Protein AF-A0AAW6RQW3-F1 (afdb_monomer)

Radius of gyration: 12.82 Å; Cα contacts (8 Å, |Δi|>4): 95; chains: 1; bounding box: 29×21×37 Å

Nearest PDB structures (foldseek):
  3r0a-assembly1_A  TM=3.053E-01  e=5.777E+00  Methanosarcina mazei
  4c8z-assembly1_A  TM=3.080E-01  e=4.754E+00  Thermus thermophilus HB8

Solvent-accessible surface area (backbone atoms only — not comparable to full-atom values): 4928 Å² total; per-residue (Å²): 130,87,74,73,53,68,69,59,54,52,51,52,59,56,66,55,42,83,51,90,55,72,70,40,64,37,78,82,35,74,66,42,50,54,58,38,43,75,79,38,55,67,69,54,31,46,53,46,39,80,31,34,30,30,77,41,59,45,65,74,82,78,98,64,88,62,99,60,70,45,58,41,76,42,72,43,94,83,49,125

Organism: NCBI:txid3040346

pLDDT: mean 80.51, std 12.55, range [42.84, 92.62]

Structure (mmCIF, N/CA/C/O backbone):
data_AF-A0AAW6RQW3-F1
#
_entry.id   AF-A0AAW6RQW3-F1
#
loop_
_atom_site.group_PDB
_atom_site.id
_atom_site.type_symbol
_atom_site.label_atom_id
_atom_site.label_alt_id
_atom_site.label_comp_id
_atom_site.label_asym_id
_atom_site.label_entity_id
_atom_site.label_seq_id
_atom_site.pdbx_PDB_ins_code
_atom_site.Cartn_x
_atom_site.Cartn_y
_atom_site.Cartn_z
_atom_site.occupancy
_atom_site.B_iso_or_equiv
_atom_site.auth_seq_id
_atom_site.auth_comp_id
_atom_site.auth_asym_id
_atom_site.auth_atom_id
_atom_site.pdbx_PDB_model_num
ATOM 1 N N . MET 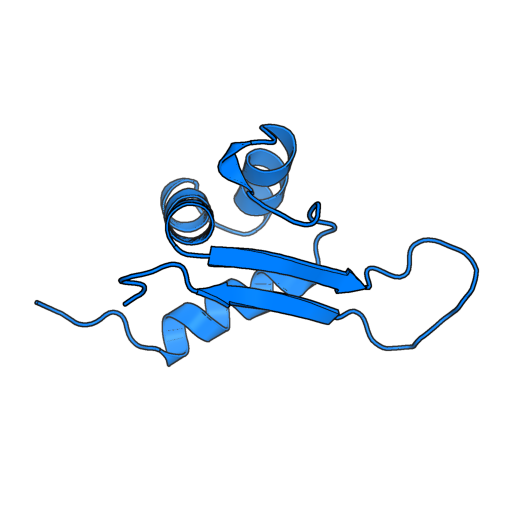A 1 1 ? -17.345 6.138 15.861 1.00 42.84 1 MET A N 1
ATOM 2 C CA . MET A 1 1 ? -16.111 5.841 15.104 1.00 42.84 1 MET A CA 1
ATOM 3 C C . MET A 1 1 ? -16.282 6.428 13.717 1.00 42.84 1 MET A C 1
ATOM 5 O O . MET A 1 1 ? -17.195 6.000 13.018 1.00 42.84 1 MET A O 1
ATOM 9 N N . SER A 1 2 ? -15.509 7.449 13.343 1.00 54.75 2 SER A N 1
ATOM 10 C CA . SER A 1 2 ? -15.500 7.907 11.952 1.00 54.75 2 SER A CA 1
ATOM 11 C C . SER A 1 2 ? -14.889 6.790 11.115 1.00 54.75 2 SER A C 1
ATOM 13 O O . SER A 1 2 ? -13.710 6.481 11.274 1.00 54.75 2 SER A O 1
ATOM 15 N N . LYS A 1 3 ? -15.695 6.135 10.279 1.00 73.44 3 LYS A N 1
ATOM 16 C CA . LYS A 1 3 ? -15.156 5.196 9.298 1.00 73.44 3 LYS A CA 1
ATOM 17 C C . LYS A 1 3 ? -14.285 6.003 8.342 1.00 73.44 3 LYS A C 1
ATOM 19 O O . LYS A 1 3 ? -14.750 7.013 7.810 1.00 73.44 3 LYS A O 1
ATOM 24 N N . VAL A 1 4 ? -13.025 5.605 8.182 1.00 78.44 4 VAL A N 1
ATOM 25 C CA . VAL A 1 4 ? -12.184 6.166 7.123 1.00 78.44 4 VAL A CA 1
ATOM 26 C C . VAL A 1 4 ? -12.907 5.884 5.810 1.00 78.44 4 VAL A C 1
ATOM 28 O O . VAL A 1 4 ? -13.405 4.782 5.597 1.00 78.44 4 VAL A O 1
ATOM 31 N N . SER A 1 5 ? -13.056 6.902 4.966 1.00 88.12 5 SER A N 1
ATOM 32 C CA . SER A 1 5 ? -13.780 6.733 3.709 1.00 88.12 5 SER A CA 1
ATOM 33 C C . SER A 1 5 ? -13.055 5.707 2.827 1.00 88.12 5 SER A C 1
ATOM 35 O O . SER A 1 5 ? -11.856 5.883 2.596 1.00 88.12 5 SER A O 1
ATOM 37 N N . PRO A 1 6 ? -13.750 4.702 2.260 1.00 88.44 6 PRO A N 1
ATOM 38 C CA . PRO A 1 6 ? -13.149 3.780 1.295 1.00 88.44 6 PRO A CA 1
ATOM 39 C C . PRO A 1 6 ? -12.505 4.504 0.105 1.00 88.44 6 PRO A C 1
ATOM 41 O O . PRO A 1 6 ? -11.491 4.062 -0.422 1.00 88.44 6 PRO A O 1
ATOM 44 N N . ILE A 1 7 ? -13.050 5.665 -0.280 1.00 92.62 7 ILE A N 1
ATOM 45 C CA . ILE A 1 7 ? -12.489 6.514 -1.341 1.00 92.62 7 ILE A CA 1
ATOM 46 C C . ILE A 1 7 ? -11.095 7.016 -0.952 1.00 92.62 7 ILE A C 1
ATOM 48 O O . ILE A 1 7 ? -10.191 7.024 -1.781 1.00 92.62 7 ILE A O 1
ATOM 52 N N . TYR A 1 8 ? -10.910 7.409 0.310 1.00 91.88 8 TYR A N 1
ATOM 53 C CA . TYR A 1 8 ? -9.620 7.882 0.805 1.00 91.88 8 TYR A CA 1
ATOM 54 C C . TYR A 1 8 ? -8.588 6.750 0.840 1.00 91.88 8 TYR A C 1
ATOM 56 O O . TYR A 1 8 ? -7.467 6.937 0.380 1.00 91.88 8 TYR A O 1
ATOM 64 N N . ILE A 1 9 ? -8.986 5.561 1.304 1.00 92.62 9 ILE A N 1
ATOM 65 C CA . ILE A 1 9 ? -8.125 4.369 1.304 1.00 92.62 9 ILE A CA 1
ATOM 66 C C . ILE A 1 9 ? -7.694 4.023 -0.125 1.00 92.62 9 ILE A C 1
ATOM 68 O O . ILE A 1 9 ? -6.503 3.892 -0.390 1.00 92.62 9 ILE A O 1
ATOM 72 N N . ASN A 1 10 ? -8.641 3.952 -1.063 1.00 92.00 10 ASN A N 1
ATOM 73 C CA . ASN A 1 10 ? -8.339 3.644 -2.461 1.00 92.00 10 ASN A CA 1
ATOM 74 C C . ASN A 1 10 ? -7.427 4.695 -3.106 1.00 92.00 10 ASN A C 1
ATOM 76 O O . ASN A 1 10 ? -6.575 4.336 -3.912 1.00 92.00 10 ASN A O 1
ATOM 80 N N . ALA A 1 11 ? -7.563 5.974 -2.738 1.00 92.50 11 ALA A N 1
ATOM 81 C CA . ALA A 1 11 ? -6.662 7.021 -3.211 1.00 92.50 11 ALA A CA 1
ATOM 82 C C . ALA A 1 11 ? -5.222 6.809 -2.714 1.00 92.50 11 ALA A C 1
ATOM 84 O O . ALA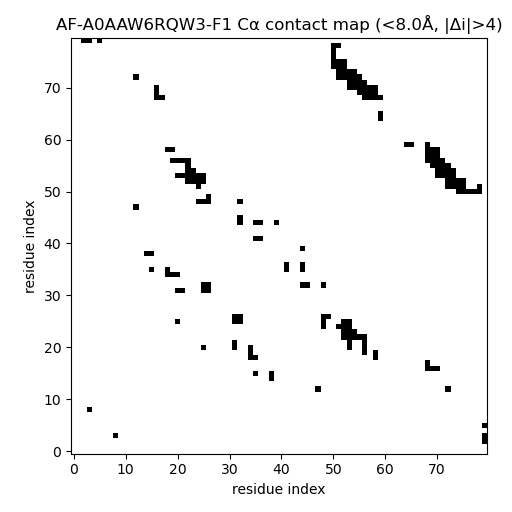 A 1 11 ? -4.289 6.946 -3.501 1.00 92.50 11 ALA A O 1
ATOM 85 N N . LEU A 1 12 ? -5.036 6.421 -1.445 1.00 92.38 12 LEU A N 1
ATOM 86 C CA . LEU A 1 12 ? -3.711 6.095 -0.908 1.00 92.38 12 LEU A CA 1
ATOM 87 C C . LEU A 1 12 ? -3.105 4.876 -1.607 1.00 92.38 12 LEU A C 1
ATOM 89 O O . LEU A 1 12 ? -1.958 4.937 -2.033 1.00 92.38 12 LEU A O 1
ATOM 93 N N . LEU A 1 13 ? -3.878 3.794 -1.754 1.00 92.00 13 LEU A N 1
ATOM 94 C CA . LEU A 1 13 ? -3.431 2.559 -2.409 1.00 92.00 13 LEU A CA 1
ATOM 95 C C . LEU A 1 13 ? -3.080 2.772 -3.890 1.00 92.00 13 LEU A C 1
ATOM 97 O O . LEU A 1 13 ? -2.153 2.144 -4.396 1.00 92.00 13 LEU A O 1
ATOM 101 N N . ALA A 1 14 ? -3.802 3.658 -4.580 1.00 89.88 14 ALA A N 1
ATOM 102 C CA . ALA A 1 14 ? -3.519 4.014 -5.967 1.00 89.88 14 ALA A CA 1
ATOM 103 C C . ALA A 1 14 ? -2.238 4.852 -6.105 1.00 89.88 14 ALA A C 1
ATOM 105 O O . ALA A 1 14 ? -1.462 4.629 -7.031 1.00 89.88 14 ALA A O 1
ATOM 106 N N . ASP A 1 15 ? -1.982 5.785 -5.184 1.00 89.25 15 ASP A N 1
ATOM 107 C CA . ASP A 1 15 ? -0.765 6.609 -5.193 1.00 89.25 15 ASP A CA 1
ATOM 108 C C . ASP A 1 15 ? 0.512 5.755 -5.057 1.00 89.25 15 ASP A C 1
ATOM 110 O O . ASP A 1 15 ? 1.520 5.995 -5.728 1.00 89.25 15 ASP A O 1
ATOM 114 N N . VAL A 1 16 ? 0.450 4.682 -4.260 1.00 86.44 16 VAL A N 1
ATOM 115 C CA . VAL A 1 16 ? 1.575 3.751 -4.062 1.00 86.44 16 VAL A CA 1
ATOM 116 C C . VAL A 1 16 ? 1.669 2.634 -5.099 1.00 86.44 16 VAL A C 1
ATOM 118 O O . VAL A 1 16 ? 2.571 1.810 -5.009 1.00 86.44 16 VAL A O 1
ATOM 121 N N . ALA A 1 17 ? 0.808 2.609 -6.118 1.00 82.31 17 ALA A N 1
ATOM 122 C CA . ALA A 1 17 ? 0.948 1.656 -7.222 1.00 82.31 17 ALA A CA 1
ATOM 123 C C . ALA A 1 17 ? 2.179 1.941 -8.107 1.00 82.31 17 ALA A C 1
ATOM 125 O O . ALA A 1 17 ? 2.663 1.051 -8.795 1.00 82.31 17 ALA A O 1
ATOM 126 N N . TYR A 1 18 ? 2.720 3.164 -8.061 1.00 78.25 18 TYR A N 1
ATOM 127 C CA . TYR A 1 18 ? 3.879 3.601 -8.855 1.00 78.25 18 TYR A CA 1
ATOM 128 C C . TYR A 1 18 ? 5.223 3.437 -8.136 1.00 78.25 18 TYR A C 1
ATOM 130 O O . TYR A 1 18 ? 6.176 4.179 -8.406 1.00 78.25 18 TYR A O 1
ATOM 138 N N . ILE A 1 19 ? 5.294 2.554 -7.146 1.00 82.00 19 ILE A N 1
ATOM 139 C CA . ILE A 1 19 ? 6.539 2.212 -6.467 1.00 82.00 19 ILE A CA 1
ATOM 140 C C . ILE A 1 19 ? 6.683 0.698 -6.431 1.00 82.00 19 ILE A C 1
ATOM 142 O O . ILE A 1 19 ? 5.728 -0.030 -6.190 1.00 82.00 19 ILE A O 1
ATOM 146 N N . ASP A 1 20 ? 7.906 0.232 -6.643 1.00 83.12 20 ASP A N 1
ATOM 147 C CA . ASP A 1 20 ? 8.220 -1.184 -6.548 1.00 83.12 20 ASP A CA 1
ATOM 148 C C . ASP A 1 20 ? 8.208 -1.628 -5.076 1.00 83.12 20 ASP A C 1
ATOM 150 O O . ASP A 1 20 ? 9.119 -1.284 -4.322 1.00 83.12 20 ASP A O 1
ATOM 154 N N . LEU A 1 21 ? 7.178 -2.354 -4.642 1.00 84.56 21 LEU A N 1
ATOM 155 C CA . LEU A 1 21 ? 7.088 -2.936 -3.302 1.00 84.56 21 LEU A CA 1
ATOM 156 C C . LEU A 1 21 ? 7.273 -4.459 -3.366 1.00 84.56 21 LEU A C 1
ATOM 158 O O . LEU A 1 21 ? 6.759 -5.103 -4.282 1.00 84.56 21 LEU A O 1
ATOM 162 N N . PRO A 1 22 ? 7.978 -5.066 -2.398 1.00 82.62 22 PRO A N 1
ATOM 163 C CA . PRO A 1 22 ? 8.059 -6.513 -2.321 1.00 82.62 22 PRO A CA 1
ATOM 164 C C . PRO A 1 22 ? 6.672 -7.107 -2.060 1.00 82.62 22 PRO A C 1
ATOM 166 O O . PRO A 1 22 ? 5.837 -6.515 -1.376 1.00 82.62 22 PRO A O 1
ATOM 169 N N . MET A 1 23 ? 6.447 -8.308 -2.587 1.00 84.81 23 MET A N 1
ATOM 170 C CA . MET A 1 23 ? 5.281 -9.107 -2.218 1.00 84.81 23 MET A CA 1
ATOM 171 C C . MET A 1 23 ? 5.377 -9.539 -0.748 1.00 84.81 23 MET A C 1
ATOM 173 O O . MET A 1 23 ? 6.454 -9.892 -0.266 1.00 84.81 23 MET A O 1
ATOM 177 N N . GLY A 1 24 ? 4.237 -9.562 -0.061 1.00 82.88 24 GLY A N 1
ATOM 178 C CA . GLY A 1 24 ? 4.103 -9.949 1.338 1.00 82.88 24 GLY A CA 1
ATOM 179 C C . GLY A 1 24 ? 3.962 -8.762 2.292 1.00 82.88 24 GLY A C 1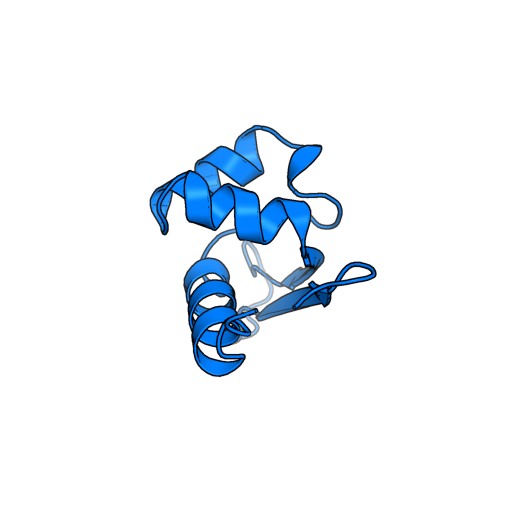
ATOM 180 O O . GLY A 1 24 ? 3.369 -7.728 1.968 1.00 82.88 24 GLY A O 1
ATOM 181 N N . GLU A 1 25 ? 4.461 -8.947 3.515 1.00 77.38 25 GLU A N 1
ATOM 182 C CA . GLU A 1 25 ? 4.305 -7.981 4.599 1.00 77.38 25 GLU A CA 1
ATOM 183 C C . GLU A 1 25 ? 5.285 -6.814 4.465 1.00 77.38 25 GLU A C 1
ATOM 185 O O . GLU A 1 25 ? 6.497 -6.983 4.593 1.00 77.38 25 GLU A O 1
ATOM 190 N N . LEU A 1 26 ? 4.755 -5.603 4.302 1.00 78.50 26 LEU A N 1
ATOM 191 C CA . LEU A 1 26 ? 5.564 -4.388 4.171 1.00 78.50 26 LEU A CA 1
ATOM 192 C C . LEU A 1 26 ? 6.375 -4.059 5.433 1.00 78.50 26 LEU A C 1
ATOM 194 O O . LEU A 1 26 ? 7.461 -3.501 5.327 1.00 78.50 26 LEU A O 1
ATOM 198 N N . GLU A 1 27 ? 5.873 -4.408 6.622 1.00 70.56 27 GLU A N 1
ATOM 199 C CA . GLU A 1 27 ? 6.594 -4.206 7.891 1.00 70.56 27 GLU A CA 1
ATOM 200 C C . GLU A 1 27 ? 7.854 -5.072 8.004 1.00 70.56 27 GLU A C 1
ATOM 202 O O . GLU A 1 27 ? 8.790 -4.710 8.717 1.00 70.56 27 GLU A O 1
ATOM 207 N N . SER A 1 28 ? 7.890 -6.206 7.295 1.00 69.00 28 SER A N 1
ATOM 208 C CA . SER A 1 28 ? 9.029 -7.128 7.326 1.00 69.00 28 SER A CA 1
ATOM 209 C C . SER A 1 28 ? 10.251 -6.588 6.573 1.00 69.00 28 SER A C 1
ATOM 211 O O . SER A 1 28 ? 11.371 -7.040 6.817 1.00 69.00 28 SER A O 1
ATOM 213 N N . ASP A 1 29 ? 10.058 -5.583 5.711 1.00 71.94 29 ASP A N 1
ATOM 214 C CA . ASP A 1 29 ? 11.113 -4.935 4.940 1.00 71.94 29 ASP A CA 1
ATOM 215 C C . ASP A 1 29 ? 11.211 -3.429 5.272 1.00 71.94 29 ASP A C 1
ATOM 217 O O . ASP A 1 29 ? 10.394 -2.622 4.817 1.00 71.94 29 ASP A O 1
ATOM 221 N N . PRO A 1 30 ? 12.268 -2.993 5.983 1.00 70.00 30 PRO A N 1
ATOM 222 C CA . PRO A 1 30 ? 12.514 -1.578 6.262 1.00 70.00 30 PRO A CA 1
ATOM 223 C C . PRO A 1 30 ? 12.580 -0.700 5.000 1.00 70.00 30 PRO A C 1
ATOM 225 O O . PRO A 1 30 ? 12.257 0.492 5.049 1.00 70.00 30 PRO A O 1
ATOM 228 N N . ASN A 1 31 ? 12.977 -1.263 3.852 1.00 78.31 31 ASN A N 1
ATOM 229 C CA . ASN A 1 31 ? 13.026 -0.521 2.594 1.00 78.31 31 ASN A CA 1
ATOM 230 C C . ASN A 1 31 ? 11.629 -0.211 2.051 1.00 78.31 31 ASN A C 1
ATOM 232 O O . ASN A 1 31 ? 11.440 0.848 1.453 1.00 78.31 31 ASN A O 1
ATOM 236 N N . SER A 1 32 ? 10.645 -1.071 2.296 1.00 77.62 32 SER A N 1
ATOM 237 C CA . SER A 1 32 ? 9.252 -0.862 1.894 1.00 77.62 32 SER A CA 1
ATOM 238 C C . SER A 1 32 ? 8.642 0.352 2.579 1.00 77.62 32 SER A C 1
ATOM 240 O O . SER A 1 32 ? 8.060 1.215 1.919 1.00 77.62 32 SER A O 1
ATOM 242 N N . PHE A 1 33 ? 8.867 0.494 3.887 1.00 78.81 33 PHE A N 1
ATOM 243 C CA . PHE A 1 33 ? 8.422 1.672 4.632 1.00 78.81 33 PHE A CA 1
ATOM 244 C C . PHE A 1 33 ? 9.079 2.962 4.118 1.00 78.81 33 PHE A C 1
ATOM 246 O O . PHE A 1 33 ? 8.413 3.990 3.959 1.00 78.81 33 PHE A O 1
ATOM 253 N N . ASN A 1 34 ? 10.373 2.905 3.785 1.00 81.31 34 ASN A N 1
ATOM 254 C CA . ASN A 1 34 ? 11.088 4.032 3.182 1.00 81.31 34 ASN A CA 1
ATOM 255 C C . ASN A 1 34 ? 10.534 4.395 1.796 1.00 81.31 34 ASN A C 1
ATOM 257 O O . ASN A 1 34 ? 10.430 5.577 1.471 1.00 81.31 34 ASN A O 1
ATOM 261 N N . LYS A 1 35 ? 10.163 3.402 0.977 1.00 84.75 35 LYS A N 1
ATOM 262 C CA . LYS A 1 35 ? 9.550 3.617 -0.342 1.00 84.75 35 LYS A CA 1
ATOM 263 C C . LYS A 1 35 ? 8.162 4.255 -0.219 1.00 84.75 35 LYS A C 1
ATOM 265 O O . LYS A 1 35 ? 7.908 5.244 -0.903 1.00 84.75 35 LYS A O 1
ATOM 270 N N . LEU A 1 36 ? 7.316 3.776 0.697 1.00 86.94 36 LEU A N 1
ATOM 271 C CA . LEU A 1 36 ? 6.012 4.385 1.002 1.00 86.94 36 LEU A CA 1
ATOM 272 C C . LEU A 1 36 ? 6.165 5.829 1.495 1.00 86.94 36 LEU A C 1
ATOM 274 O O . LEU A 1 36 ? 5.476 6.730 1.019 1.00 86.94 36 LEU A O 1
ATOM 278 N N . SER A 1 37 ? 7.135 6.076 2.378 1.00 84.06 37 SER A N 1
ATOM 279 C CA . SER A 1 37 ? 7.402 7.405 2.947 1.00 84.06 37 SER A CA 1
ATOM 280 C C . SER A 1 37 ? 7.861 8.451 1.917 1.00 84.06 37 SER A C 1
ATOM 282 O O . SER A 1 37 ? 7.875 9.641 2.224 1.00 84.06 37 SER A O 1
ATOM 284 N N . LYS A 1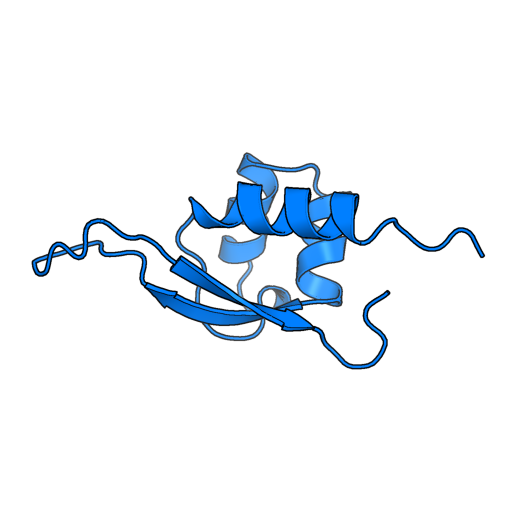 38 ? 8.223 8.050 0.686 1.00 85.31 38 LYS A N 1
ATOM 285 C CA . LYS A 1 38 ? 8.483 8.987 -0.427 1.00 85.31 38 LYS A CA 1
ATOM 286 C C . LYS A 1 38 ? 7.205 9.565 -1.038 1.00 85.31 38 LYS A C 1
ATOM 288 O O . LYS A 1 38 ? 7.272 10.597 -1.699 1.00 85.31 38 LYS A O 1
ATOM 293 N N . ARG A 1 39 ? 6.075 8.875 -0.880 1.00 86.81 39 ARG A N 1
ATOM 294 C CA . ARG A 1 39 ? 4.782 9.218 -1.490 1.00 86.81 39 ARG A CA 1
ATOM 295 C C . ARG A 1 39 ? 3.801 9.785 -0.468 1.00 86.81 39 ARG A C 1
ATOM 297 O O . ARG A 1 39 ? 3.072 10.725 -0.760 1.00 86.81 39 ARG A O 1
ATOM 304 N N . MET A 1 40 ? 3.847 9.272 0.758 1.00 90.62 40 MET A N 1
ATOM 305 C CA . MET A 1 40 ? 2.930 9.646 1.831 1.00 90.62 40 MET A CA 1
ATOM 306 C C . MET A 1 40 ? 3.653 9.919 3.148 1.00 90.62 40 MET A C 1
ATOM 308 O O . MET A 1 40 ? 4.825 9.593 3.321 1.00 90.62 40 MET A O 1
ATOM 312 N N . THR A 1 41 ? 2.947 10.523 4.106 1.00 92.25 41 THR A N 1
ATOM 313 C CA . THR A 1 41 ? 3.513 10.767 5.437 1.00 92.25 41 THR A CA 1
ATOM 314 C C . THR A 1 41 ? 3.814 9.442 6.151 1.00 92.25 41 THR A C 1
ATOM 316 O O . THR A 1 41 ? 3.141 8.441 5.891 1.00 92.25 41 THR A O 1
ATOM 319 N N . PRO A 1 42 ? 4.748 9.414 7.121 1.00 89.69 42 PRO A N 1
ATOM 320 C CA . PRO A 1 42 ? 5.056 8.194 7.873 1.00 89.69 42 PRO A CA 1
ATOM 321 C C . PRO A 1 42 ? 3.836 7.561 8.560 1.00 89.69 42 PRO A C 1
ATOM 323 O O . PRO A 1 42 ? 3.752 6.344 8.695 1.00 89.69 42 PRO A O 1
ATOM 326 N N . GLN A 1 43 ? 2.869 8.383 8.979 1.00 90.62 43 GLN A N 1
ATOM 327 C CA . GLN A 1 43 ? 1.621 7.920 9.592 1.00 90.62 43 GLN A CA 1
ATOM 328 C C . GLN A 1 43 ? 0.744 7.165 8.586 1.00 90.62 43 GLN A C 1
ATOM 330 O O . GLN A 1 43 ? 0.173 6.133 8.927 1.00 90.62 43 GLN A O 1
ATOM 335 N N . LEU A 1 44 ? 0.668 7.653 7.345 1.00 92.06 44 LEU A N 1
ATOM 336 C CA . LEU A 1 44 ? -0.060 6.988 6.268 1.00 92.06 44 LEU A CA 1
ATOM 337 C C . LEU A 1 44 ? 0.673 5.730 5.796 1.00 92.06 44 LEU A C 1
ATOM 339 O O . LEU A 1 44 ? 0.033 4.703 5.603 1.00 92.06 44 LEU A O 1
ATOM 343 N N . ALA A 1 45 ? 2.005 5.775 5.696 1.00 90.12 45 ALA A N 1
ATOM 344 C CA . ALA A 1 45 ? 2.812 4.606 5.346 1.00 90.12 45 ALA A CA 1
ATOM 345 C C . ALA A 1 45 ? 2.593 3.467 6.347 1.00 90.12 45 ALA A C 1
ATOM 347 O O . ALA A 1 45 ? 2.380 2.321 5.954 1.00 90.12 45 ALA A O 1
ATOM 348 N N . ARG A 1 46 ? 2.566 3.805 7.641 1.00 89.06 46 ARG A N 1
ATOM 349 C CA . ARG A 1 46 ? 2.246 2.860 8.709 1.00 89.06 46 ARG A CA 1
ATOM 350 C C . ARG A 1 46 ? 0.818 2.342 8.600 1.00 89.06 46 ARG A C 1
ATOM 352 O O . ARG A 1 46 ? 0.613 1.141 8.635 1.00 89.06 46 ARG A O 1
ATOM 359 N N . PHE A 1 47 ? -0.159 3.223 8.379 1.00 90.81 47 PHE A N 1
ATOM 360 C CA . PHE A 1 47 ? -1.541 2.796 8.157 1.00 90.81 47 PHE A CA 1
ATOM 361 C C . PHE A 1 47 ? -1.654 1.762 7.025 1.00 90.81 47 PHE A C 1
ATOM 363 O O . PHE A 1 47 ? -2.351 0.765 7.193 1.00 90.81 47 PHE A O 1
ATOM 370 N N . ILE A 1 48 ? -0.955 1.960 5.902 1.00 91.62 48 ILE A N 1
ATOM 371 C CA . ILE A 1 48 ? -0.949 0.990 4.802 1.00 91.62 48 ILE A CA 1
ATOM 372 C C . ILE A 1 48 ? -0.295 -0.334 5.223 1.00 91.62 48 ILE A C 1
ATOM 374 O O . ILE A 1 48 ? -0.901 -1.381 5.019 1.00 91.62 48 ILE A O 1
ATOM 378 N N . ALA A 1 49 ? 0.886 -0.304 5.845 1.00 88.75 49 ALA A N 1
ATOM 379 C CA . ALA A 1 49 ? 1.615 -1.513 6.249 1.00 88.75 49 ALA A CA 1
ATOM 380 C C . ALA A 1 49 ? 0.861 -2.363 7.297 1.00 88.75 49 ALA A C 1
ATOM 382 O O . ALA A 1 49 ? 0.784 -3.591 7.161 1.00 88.75 49 ALA A O 1
ATOM 383 N N . ASP A 1 50 ? 0.237 -1.696 8.271 1.00 88.81 50 ASP A N 1
ATOM 384 C CA . ASP A 1 50 ? -0.513 -2.321 9.364 1.00 88.81 50 ASP A CA 1
ATOM 385 C C . ASP A 1 50 ? -1.829 -2.965 8.865 1.00 88.81 50 ASP A C 1
ATOM 387 O O . ASP A 1 50 ? -2.364 -3.867 9.509 1.00 88.81 50 ASP A O 1
ATOM 391 N N . ASN A 1 51 ? -2.392 -2.503 7.736 1.00 91.25 51 ASN A N 1
ATOM 392 C CA . ASN A 1 51 ? -3.737 -2.895 7.279 1.00 91.25 51 ASN A CA 1
ATOM 393 C C . ASN A 1 51 ? -3.765 -3.645 5.946 1.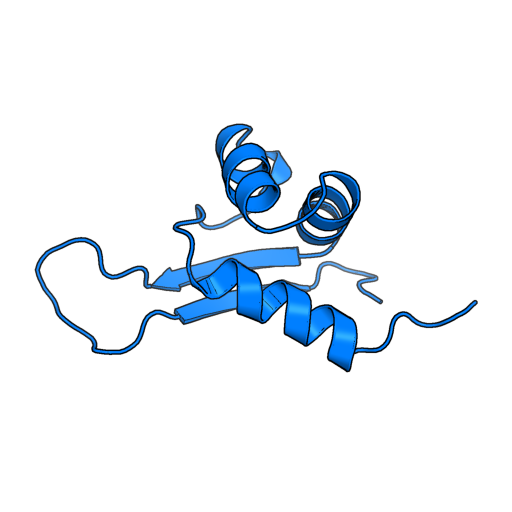00 91.25 51 ASN A C 1
ATOM 395 O O . ASN A 1 51 ? -4.779 -4.280 5.648 1.00 91.25 51 ASN A O 1
ATOM 399 N N . PHE A 1 52 ? -2.704 -3.580 5.146 1.00 91.81 52 PHE A N 1
ATOM 400 C CA . PHE A 1 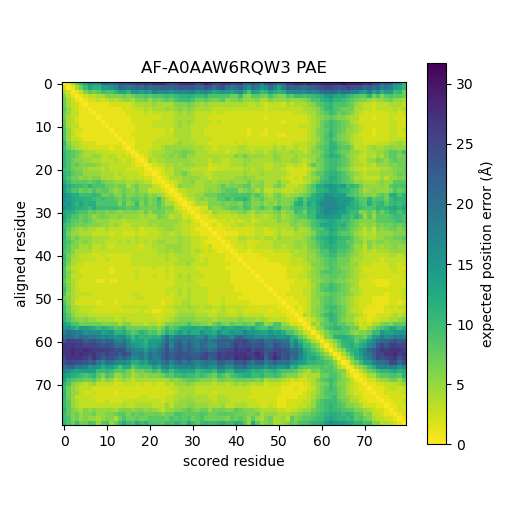52 ? -2.665 -4.161 3.810 1.00 91.81 52 PHE A CA 1
ATOM 401 C C . PHE A 1 52 ? -1.361 -4.919 3.571 1.00 91.81 52 PHE A C 1
ATOM 403 O O . PHE A 1 52 ? -0.303 -4.581 4.099 1.00 91.81 52 PHE A O 1
ATOM 410 N N . GLU A 1 53 ? -1.449 -5.948 2.740 1.00 91.25 53 GLU A N 1
ATOM 411 C CA . GLU A 1 53 ? -0.310 -6.697 2.218 1.00 91.25 53 GLU A CA 1
ATOM 412 C C . GLU A 1 53 ? -0.326 -6.661 0.686 1.00 91.25 53 GLU A C 1
ATOM 414 O O . GLU A 1 53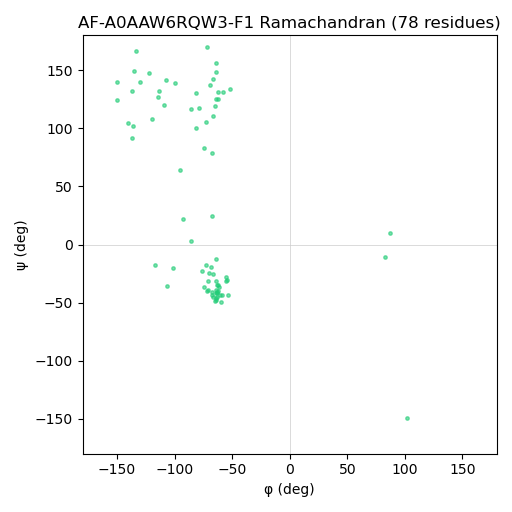 ? -1.394 -6.613 0.062 1.00 91.25 53 GLU A O 1
ATOM 419 N N . VAL A 1 54 ? 0.860 -6.672 0.080 1.00 89.81 54 VAL A N 1
ATOM 420 C CA . VAL A 1 54 ? 1.010 -6.748 -1.377 1.00 89.81 54 VAL A CA 1
ATOM 421 C C . VAL A 1 54 ? 0.979 -8.221 -1.769 1.00 89.81 54 VAL A C 1
ATOM 423 O O . VAL A 1 54 ? 1.851 -8.981 -1.362 1.00 89.81 54 VAL A O 1
ATOM 426 N N . ILE A 1 55 ? -0.014 -8.644 -2.550 1.00 89.31 55 ILE A N 1
ATOM 427 C CA . ILE A 1 55 ? -0.142 -10.051 -2.980 1.00 89.31 55 ILE A CA 1
ATOM 428 C C . ILE A 1 55 ? 0.332 -10.296 -4.411 1.00 89.31 55 ILE A C 1
ATOM 430 O O . ILE A 1 55 ? 0.631 -11.432 -4.764 1.00 89.31 55 ILE A O 1
ATOM 434 N N . ASP A 1 56 ? 0.409 -9.244 -5.220 1.00 84.62 56 ASP A N 1
ATOM 435 C CA . ASP A 1 56 ? 1.061 -9.256 -6.527 1.00 84.62 56 ASP A CA 1
ATOM 436 C C . ASP A 1 56 ? 1.602 -7.847 -6.785 1.00 84.62 56 ASP A C 1
ATOM 438 O O . ASP A 1 56 ? 0.948 -6.852 -6.455 1.00 84.62 56 ASP A O 1
ATOM 442 N N . ASN A 1 57 ? 2.796 -7.761 -7.355 1.00 79.38 57 ASN A N 1
ATOM 443 C CA . ASN A 1 57 ? 3.363 -6.511 -7.832 1.00 79.38 57 ASN A CA 1
ATOM 444 C C . ASN A 1 57 ? 3.989 -6.768 -9.198 1.00 79.38 57 ASN A C 1
ATOM 446 O O . ASN A 1 57 ? 5.083 -7.322 -9.314 1.00 79.38 57 ASN A O 1
ATOM 450 N N . ARG A 1 58 ? 3.275 -6.353 -10.239 1.00 71.19 58 ARG A N 1
ATOM 451 C CA . ARG A 1 58 ? 3.751 -6.378 -11.618 1.00 71.19 58 ARG A CA 1
ATOM 452 C C . ARG A 1 58 ? 4.327 -5.018 -11.955 1.00 71.19 58 ARG A C 1
ATOM 454 O O . ARG A 1 58 ? 3.786 -4.313 -12.798 1.00 71.19 58 ARG A O 1
ATOM 461 N N . TYR A 1 59 ? 5.399 -4.659 -11.260 1.00 63.53 59 TYR A N 1
ATOM 462 C CA . TYR A 1 59 ? 6.251 -3.555 -11.665 1.00 63.53 59 TYR A CA 1
ATOM 463 C C . TYR A 1 59 ? 7.195 -4.107 -12.734 1.00 63.53 59 TYR A C 1
ATOM 465 O O . TYR A 1 59 ? 8.124 -4.858 -12.425 1.00 63.53 59 TYR A O 1
ATOM 473 N N . ALA A 1 60 ? 6.893 -3.852 -14.008 1.00 56.44 60 ALA A N 1
ATOM 474 C CA . ALA A 1 60 ? 7.627 -4.450 -15.120 1.00 56.44 60 ALA A CA 1
ATOM 475 C C . ALA A 1 60 ? 8.999 -3.778 -15.257 1.00 56.44 60 ALA A C 1
ATOM 477 O O . ALA A 1 60 ? 9.168 -2.849 -16.042 1.00 56.44 60 ALA A O 1
ATOM 478 N N . SER A 1 61 ? 9.991 -4.214 -14.474 1.00 54.97 61 SER A N 1
ATOM 479 C CA . SER A 1 61 ? 11.301 -3.574 -14.536 1.00 54.97 61 SER A CA 1
ATOM 480 C C . SER A 1 61 ? 12.081 -3.962 -15.787 1.00 54.97 61 SER A C 1
ATOM 482 O O . SER A 1 61 ? 12.768 -3.099 -16.319 1.00 54.97 61 SER A O 1
ATOM 484 N N . GLU A 1 62 ? 12.015 -5.196 -16.303 1.00 53.59 62 GLU A N 1
ATOM 485 C CA . GLU A 1 62 ? 12.933 -5.607 -17.378 1.00 53.59 62 GLU A CA 1
ATOM 486 C C . GLU A 1 62 ? 12.312 -6.673 -18.316 1.00 53.59 62 GLU A C 1
ATOM 488 O O . GLU A 1 62 ? 11.891 -7.744 -17.887 1.00 53.59 62 GLU A O 1
ATOM 493 N N . TYR A 1 63 ? 12.290 -6.376 -19.624 1.00 49.06 63 TYR A N 1
ATOM 494 C CA . TYR A 1 63 ? 12.120 -7.281 -20.784 1.00 49.06 63 TYR A CA 1
ATOM 495 C C . TYR A 1 63 ? 10.741 -7.762 -21.274 1.00 49.06 63 TYR A C 1
ATOM 497 O O . TYR A 1 63 ? 10.680 -8.253 -22.404 1.00 49.06 63 TYR A O 1
ATOM 505 N N . HIS A 1 64 ? 9.630 -7.558 -20.563 1.00 49.88 64 HIS A N 1
ATOM 506 C CA . HIS A 1 64 ? 8.292 -7.844 -21.111 1.00 49.88 64 HIS A CA 1
ATOM 507 C C . HIS A 1 64 ? 7.300 -6.730 -20.761 1.00 49.88 64 HIS A C 1
ATOM 509 O O . HIS A 1 64 ? 6.665 -6.738 -19.709 1.00 49.88 64 HIS A O 1
ATOM 515 N N . GLU A 1 65 ? 7.200 -5.758 -21.670 1.00 56.72 65 GLU A N 1
ATOM 516 C CA . GLU A 1 65 ? 6.368 -4.553 -21.591 1.00 56.72 65 GLU A CA 1
ATOM 517 C C . GLU A 1 65 ? 4.867 -4.889 -21.647 1.00 56.72 65 GLU A C 1
ATOM 519 O O . GLU A 1 65 ? 4.188 -4.731 -22.662 1.00 56.72 65 GLU A O 1
ATOM 524 N N . SER A 1 66 ? 4.306 -5.343 -20.530 1.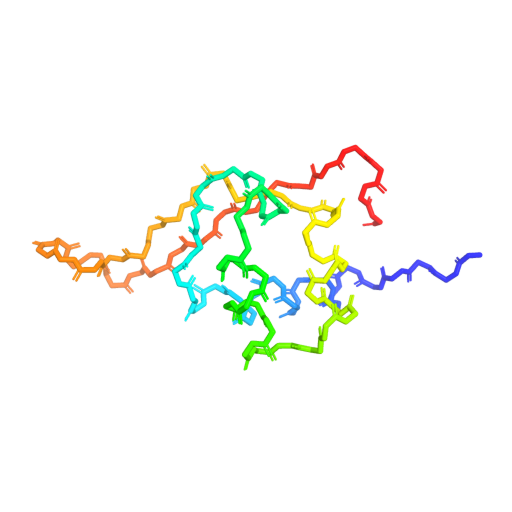00 57.78 66 SER A N 1
ATOM 525 C CA . SER A 1 66 ? 2.913 -5.013 -20.246 1.00 57.78 66 SER A CA 1
ATOM 526 C C . SER A 1 66 ? 2.865 -3.497 -20.060 1.00 57.78 66 SER A C 1
ATOM 528 O O . SER A 1 66 ? 3.503 -2.988 -19.146 1.00 57.78 66 SER A O 1
ATOM 530 N N . GLY A 1 67 ? 2.112 -2.759 -20.883 1.00 58.66 67 GLY A N 1
ATOM 531 C CA . GLY A 1 67 ? 1.871 -1.316 -20.689 1.00 58.66 67 GLY A CA 1
ATOM 532 C C . GLY A 1 67 ? 1.029 -0.991 -19.444 1.00 58.66 67 GLY A C 1
ATOM 533 O O . GLY A 1 67 ? 0.317 0.010 -19.420 1.00 58.66 67 GLY A O 1
ATOM 534 N N . PHE A 1 68 ? 1.034 -1.883 -18.456 1.00 62.22 68 PHE A N 1
ATOM 535 C CA . PHE A 1 68 ? 0.189 -1.873 -17.281 1.00 62.22 68 PHE A CA 1
ATOM 536 C C . PHE A 1 68 ? 1.021 -2.316 -16.079 1.00 62.22 68 PHE A C 1
ATOM 538 O O . PHE A 1 68 ? 1.295 -3.511 -15.929 1.00 62.22 68 PHE A O 1
ATOM 545 N N . ASP A 1 69 ? 1.397 -1.346 -15.246 1.00 70.94 69 ASP A N 1
ATOM 546 C CA . ASP A 1 69 ? 1.883 -1.601 -13.895 1.00 70.94 69 ASP A CA 1
ATOM 547 C C . ASP A 1 69 ? 0.675 -1.815 -12.984 1.00 70.94 69 ASP A C 1
ATOM 549 O O . ASP A 1 69 ? -0.284 -1.035 -12.988 1.00 70.94 69 ASP A O 1
ATOM 553 N N . ALA A 1 70 ? 0.709 -2.895 -12.211 1.00 78.19 70 ALA A N 1
ATOM 554 C CA . ALA A 1 70 ? -0.351 -3.220 -11.273 1.00 78.19 70 ALA A CA 1
ATOM 555 C C . ALA A 1 70 ? 0.237 -3.684 -9.953 1.00 78.19 70 ALA A C 1
ATOM 557 O O . ALA A 1 70 ? 1.064 -4.595 -9.915 1.00 78.19 70 ALA A O 1
ATOM 558 N N . ILE A 1 71 ? -0.286 -3.119 -8.873 1.00 86.50 71 ILE A N 1
ATOM 559 C CA . ILE A 1 71 ? -0.084 -3.643 -7.536 1.00 86.50 71 ILE A CA 1
ATOM 560 C C . ILE A 1 71 ? -1.432 -4.143 -7.017 1.00 86.50 71 ILE A C 1
ATOM 562 O O . ILE A 1 71 ? -2.461 -3.471 -7.151 1.00 86.50 71 ILE A O 1
ATOM 566 N N . VAL A 1 72 ? -1.444 -5.348 -6.462 1.00 89.06 72 VAL A N 1
ATOM 567 C CA . VAL A 1 72 ? -2.649 -5.966 -5.917 1.00 89.06 72 VAL A CA 1
ATOM 568 C C . VAL A 1 72 ? -2.526 -6.001 -4.405 1.00 89.06 72 VAL A C 1
ATOM 570 O O . VAL A 1 72 ? -1.616 -6.614 -3.844 1.00 89.06 72 VAL A O 1
ATOM 573 N N . TRP A 1 73 ? -3.480 -5.347 -3.753 1.00 91.62 73 TRP A N 1
ATOM 574 C CA . TRP A 1 73 ? -3.556 -5.234 -2.305 1.00 91.62 73 TRP A CA 1
ATOM 575 C C . TRP A 1 73 ? -4.553 -6.230 -1.736 1.00 91.62 73 TRP A C 1
ATOM 577 O O . TRP A 1 73 ? -5.667 -6.373 -2.244 1.00 91.62 73 TRP A O 1
ATOM 587 N N . LYS A 1 74 ? -4.190 -6.850 -0.619 1.00 91.56 74 LYS A N 1
ATOM 588 C CA . LYS A 1 74 ? -5.122 -7.591 0.224 1.00 91.56 74 LYS A CA 1
ATOM 589 C C . LYS A 1 74 ? -5.239 -6.897 1.573 1.00 91.56 74 LYS A C 1
ATOM 59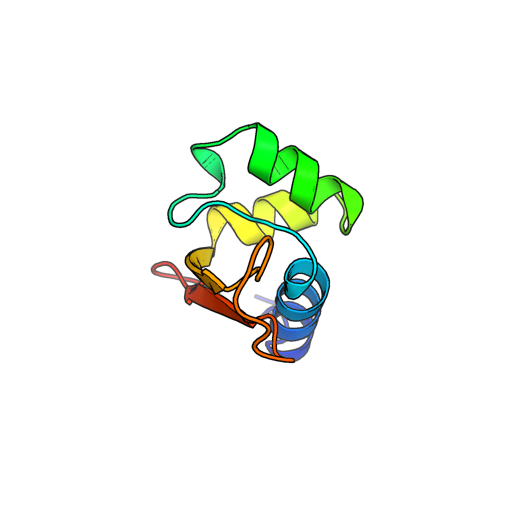1 O O . LYS A 1 74 ? -4.240 -6.624 2.229 1.00 91.56 74 LYS A O 1
ATOM 596 N N . GLY A 1 75 ? -6.472 -6.602 1.976 1.00 91.31 75 GLY A N 1
ATOM 597 C CA . GLY A 1 75 ? -6.758 -6.130 3.327 1.00 91.31 75 GLY A CA 1
ATOM 598 C C . GLY A 1 75 ? -6.531 -7.247 4.345 1.00 91.31 75 GLY A C 1
ATOM 599 O O . GLY A 1 75 ? -6.924 -8.396 4.119 1.00 91.31 75 GLY A O 1
ATOM 600 N N . ARG A 1 76 ? -5.897 -6.908 5.465 1.00 89.50 76 ARG A N 1
ATOM 601 C CA . ARG A 1 76 ? -5.768 -7.783 6.630 1.00 89.50 76 ARG A CA 1
ATOM 602 C C . ARG A 1 76 ? -7.115 -7.910 7.356 1.00 89.50 76 ARG A C 1
ATOM 604 O O . ARG A 1 76 ? -8.097 -7.221 7.079 1.00 89.50 76 ARG A O 1
ATOM 611 N N . GLN A 1 77 ? -7.193 -8.834 8.309 1.00 87.50 77 GLN A N 1
ATOM 612 C CA . GLN A 1 77 ? -8.399 -8.970 9.120 1.00 87.50 77 GLN A CA 1
ATOM 613 C C . GLN A 1 77 ? -8.643 -7.682 9.922 1.00 87.50 77 GLN A C 1
ATOM 615 O O . GLN A 1 77 ? -7.784 -7.254 10.685 1.00 87.50 77 GLN A O 1
ATOM 620 N N . GLY A 1 78 ? -9.832 -7.092 9.776 1.00 81.19 78 GLY A N 1
ATOM 621 C CA . GLY A 1 78 ? -10.194 -5.860 10.482 1.00 81.19 78 GLY A CA 1
ATOM 622 C C . GLY A 1 78 ? -9.783 -4.565 9.777 1.00 81.19 78 GLY A C 1
ATOM 623 O O . GLY A 1 78 ? -9.927 -3.507 10.387 1.00 81.19 78 GLY A O 1
ATOM 624 N N . THR A 1 79 ? -9.326 -4.628 8.517 1.00 83.62 79 THR A N 1
ATOM 625 C CA . THR A 1 79 ? -9.148 -3.433 7.680 1.00 83.62 79 THR A CA 1
ATOM 626 C C . THR A 1 79 ? -10.441 -2.590 7.663 1.00 83.62 79 THR A C 1
ATOM 628 O O . THR A 1 79 ? -11.521 -3.174 7.510 1.00 83.62 79 THR A O 1
ATOM 631 N N . PRO A 1 80 ? -10.348 -1.254 7.847 1.00 74.44 80 PRO A N 1
ATOM 632 C CA . PRO A 1 80 ? -11.500 -0.349 7.932 1.00 74.44 80 PRO A CA 1
ATOM 633 C C . PRO A 1 80 ? -12.427 -0.312 6.712 1.00 74.44 80 PRO A C 1
ATOM 635 O O . PRO A 1 80 ? -11.932 -0.490 5.577 1.00 74.44 80 PRO A O 1
#

Mean predicted aligned error: 6.66 Å

Foldseek 3Di:
DPDDDPVVVVVLVVQLLPFDDDFFQLVVDPVSLVRSCVRDPSVSSCLCRVFKTWHDWPPPPDDDDPVDTDTDIDTDPPRD

Secondary structure (DSSP, 8-state):
--PPPHHHHHHHHHHGGGS---SB-GGG-HHHHHHHTTTS-HHHHHHHHHHEEEEEEE---SS---S--EEEEEEPTT--

Sequence (80 aa):
MSKVSPIYINALLADVAYIDLPMGELESDPNSFNKLSKRMTPQLARFIADNFEVIDNRYASEYHESGFDAIVWKGRQGTP